Protein AF-A0A443RDM8-F1 (afdb_monomer)

Nearest PDB structures (foldseek):
  2rpr-assembly1_A  TM=9.048E-01  e=5.942E-06  Homo sapiens
  9axt-assembly1_Bt  TM=3.191E-01  e=7.825E+00  Schizosaccharomyces pombe

Structure (mmCIF, N/CA/C/O backbone):
data_AF-A0A443RDM8-F1
#
_entry.id   AF-A0A443RDM8-F1
#
loop_
_atom_site.group_PDB
_atom_site.id
_atom_site.type_symbol
_atom_site.label_atom_id
_atom_site.label_alt_id
_atom_site.label_comp_id
_atom_site.label_asym_id
_atom_site.label_entity_id
_atom_site.label_seq_id
_atom_site.pdbx_PDB_ins_code
_atom_site.Cartn_x
_atom_site.Cartn_y
_atom_site.Cartn_z
_atom_site.occupancy
_atom_site.B_iso_or_equiv
_atom_site.auth_seq_id
_atom_site.auth_comp_id
_atom_site.auth_asym_id
_atom_site.auth_atom_id
_atom_site.pdbx_PDB_model_num
ATOM 1 N N . MET A 1 1 ? 0.626 -11.344 -16.394 1.00 63.03 1 MET A N 1
ATOM 2 C CA . MET A 1 1 ? 0.324 -11.436 -14.942 1.00 63.03 1 MET A CA 1
ATOM 3 C C . MET A 1 1 ? -0.351 -10.144 -14.512 1.00 63.03 1 MET A C 1
ATOM 5 O O . MET A 1 1 ? 0.073 -9.105 -15.005 1.00 63.03 1 MET A O 1
ATOM 9 N N . PRO A 1 2 ? -1.360 -10.185 -13.625 1.00 86.62 2 PRO A N 1
ATOM 10 C CA . PRO A 1 2 ? -2.025 -8.975 -13.148 1.00 86.62 2 PRO A CA 1
ATOM 11 C C . PRO A 1 2 ? -1.066 -8.096 -12.333 1.00 86.62 2 PRO A C 1
ATOM 13 O O . PRO A 1 2 ? -0.207 -8.608 -11.608 1.00 86.62 2 PRO A O 1
ATOM 16 N N . LEU A 1 3 ? -1.221 -6.774 -12.432 1.00 92.88 3 LEU A N 1
ATOM 17 C CA . LEU A 1 3 ? -0.458 -5.827 -11.617 1.00 92.88 3 LEU A CA 1
ATOM 18 C C . LEU A 1 3 ? -0.814 -5.979 -10.138 1.00 92.88 3 LEU A C 1
ATOM 20 O O . LEU A 1 3 ? -1.985 -6.054 -9.765 1.00 92.88 3 LEU A O 1
ATOM 24 N N . GLN A 1 4 ? 0.206 -5.968 -9.283 1.00 94.81 4 GLN A N 1
ATOM 25 C CA . GLN A 1 4 ? 0.025 -5.969 -7.837 1.00 94.81 4 GLN A CA 1
ATOM 26 C C . GLN A 1 4 ? 0.133 -4.551 -7.289 1.00 94.81 4 GLN A C 1
ATOM 28 O O . GLN A 1 4 ? 1.056 -3.809 -7.624 1.00 94.81 4 GLN A O 1
ATOM 33 N N . PHE A 1 5 ? -0.781 -4.187 -6.392 1.00 95.50 5 PHE A N 1
ATOM 34 C CA . PHE A 1 5 ? -0.788 -2.872 -5.764 1.00 95.50 5 PHE A CA 1
ATOM 35 C C . PHE A 1 5 ? -0.844 -2.968 -4.246 1.00 95.50 5 PHE A C 1
ATOM 37 O O . PHE A 1 5 ? -1.538 -3.806 -3.674 1.00 95.50 5 PHE A O 1
ATOM 44 N N . VAL A 1 6 ? -0.165 -2.031 -3.594 1.00 95.88 6 VAL A N 1
ATOM 45 C CA . VAL A 1 6 ? -0.344 -1.718 -2.175 1.00 95.88 6 VAL A CA 1
ATOM 46 C C . VAL A 1 6 ? -0.776 -0.264 -2.032 1.00 95.88 6 VAL A C 1
ATOM 48 O O . VAL A 1 6 ? -0.698 0.533 -2.968 1.00 95.88 6 VAL A O 1
ATOM 51 N N . LYS A 1 7 ? -1.271 0.103 -0.854 1.00 94.62 7 LYS A N 1
ATOM 52 C CA . LYS A 1 7 ? -1.690 1.473 -0.555 1.00 94.62 7 LYS A CA 1
ATOM 53 C C . LYS A 1 7 ? -0.611 2.104 0.302 1.00 94.62 7 LYS A C 1
ATOM 55 O O . LYS A 1 7 ? -0.122 1.494 1.249 1.00 94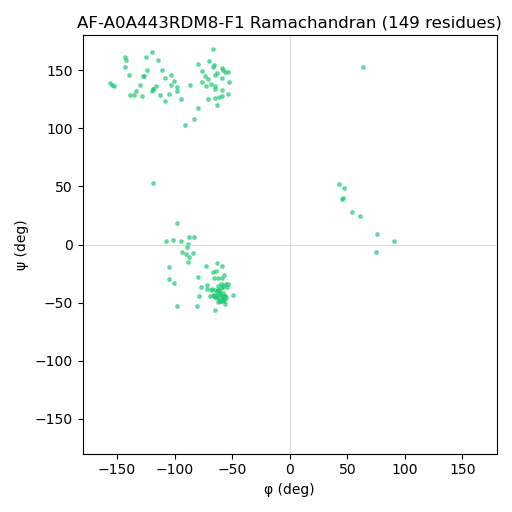.62 7 LYS A O 1
ATOM 60 N N . SER A 1 8 ? -0.277 3.351 0.005 1.00 92.12 8 SER A N 1
ATOM 61 C CA . SER A 1 8 ? 0.564 4.141 0.893 1.00 92.12 8 SER A CA 1
ATOM 62 C C . SER A 1 8 ? -0.161 4.429 2.212 1.00 92.12 8 SER A C 1
ATOM 64 O O . SER A 1 8 ? -1.386 4.306 2.325 1.00 92.12 8 SER A O 1
ATOM 66 N N . ASN A 1 9 ? 0.572 4.928 3.208 1.00 83.94 9 ASN A N 1
ATOM 67 C CA . ASN A 1 9 ? -0.026 5.407 4.460 1.00 83.94 9 ASN A CA 1
ATOM 68 C C . ASN A 1 9 ? -1.073 6.514 4.240 1.00 83.94 9 ASN A C 1
ATOM 70 O O . ASN A 1 9 ? -2.007 6.643 5.031 1.00 83.94 9 ASN A O 1
ATOM 74 N N . LYS A 1 10 ? -0.953 7.276 3.143 1.00 84.31 10 LYS A N 1
ATOM 75 C CA . LYS A 1 10 ? -1.903 8.324 2.739 1.00 84.31 10 LYS A CA 1
ATOM 76 C C . LYS A 1 10 ? -3.048 7.805 1.852 1.00 84.31 10 LYS A C 1
ATOM 78 O O . LYS A 1 10 ? -3.933 8.578 1.513 1.00 84.31 10 LYS A O 1
ATOM 83 N N . GLY A 1 11 ? -3.057 6.518 1.496 1.00 85.75 11 GLY A N 1
ATOM 84 C CA . GLY A 1 11 ? -4.130 5.878 0.723 1.00 85.75 11 GLY A CA 1
ATOM 85 C C . GLY A 1 11 ? -3.952 5.903 -0.799 1.00 85.75 11 GLY A C 1
ATOM 86 O O . GLY A 1 11 ? -4.821 5.411 -1.516 1.00 85.75 11 GLY A O 1
ATOM 87 N N . SER A 1 12 ? -2.838 6.429 -1.313 1.00 91.62 12 SER A N 1
ATOM 88 C CA . SER A 1 12 ? -2.531 6.371 -2.749 1.00 91.62 12 SER A CA 1
ATOM 89 C C . SER A 1 12 ? -2.101 4.966 -3.182 1.00 91.62 12 SER A C 1
ATOM 91 O O . SER A 1 12 ? -1.431 4.267 -2.422 1.00 91.62 12 SER A O 1
ATOM 93 N N . ASN A 1 13 ? -2.459 4.559 -4.404 1.00 94.50 13 ASN A N 1
ATOM 94 C CA . ASN A 1 13 ? -1.992 3.297 -4.989 1.00 94.50 13 ASN A CA 1
ATOM 95 C C . ASN A 1 13 ? -0.491 3.357 -5.276 1.00 94.50 13 ASN A C 1
ATOM 97 O O . ASN A 1 13 ? 0.017 4.354 -5.798 1.00 94.50 13 ASN A O 1
ATOM 101 N N . GLN A 1 14 ? 0.193 2.265 -4.963 1.00 96.62 14 GLN A N 1
ATOM 102 C CA . GLN A 1 14 ? 1.596 2.041 -5.259 1.00 96.62 14 GLN A CA 1
ATOM 103 C C . GLN A 1 14 ? 1.738 0.695 -5.955 1.00 96.62 14 GLN A C 1
ATOM 105 O O . GLN A 1 14 ? 1.227 -0.308 -5.459 1.00 96.62 14 GLN A O 1
ATOM 110 N N . LEU A 1 15 ? 2.405 0.691 -7.104 1.00 96.94 15 LEU A N 1
ATOM 111 C CA . LEU A 1 15 ? 2.686 -0.520 -7.864 1.00 96.94 15 LEU A CA 1
ATOM 112 C C . LEU A 1 15 ? 3.771 -1.323 -7.144 1.00 96.94 15 LEU A C 1
ATOM 114 O O . LEU A 1 15 ? 4.767 -0.752 -6.696 1.00 96.94 15 LEU A O 1
ATOM 118 N N . VAL A 1 16 ? 3.580 -2.633 -7.052 1.00 96.88 16 VAL A N 1
ATOM 119 C CA . VAL A 1 16 ? 4.582 -3.583 -6.573 1.00 96.88 16 VAL A CA 1
ATOM 120 C C . VAL A 1 16 ? 5.078 -4.389 -7.759 1.00 96.88 16 VAL A C 1
ATOM 122 O O . VAL A 1 16 ? 4.285 -5.021 -8.457 1.00 96.88 16 VAL A O 1
ATOM 125 N N . TYR A 1 17 ? 6.388 -4.370 -7.981 1.00 96.06 17 TYR A N 1
ATOM 126 C CA . TYR A 1 17 ? 7.008 -5.160 -9.036 1.00 96.06 17 TYR A CA 1
ATOM 127 C C . TYR A 1 17 ? 8.456 -5.503 -8.688 1.00 96.06 17 TYR A C 1
ATOM 129 O O . TYR A 1 17 ? 9.180 -4.656 -8.175 1.00 96.06 17 TYR A O 1
ATOM 137 N N . ASP A 1 18 ? 8.848 -6.754 -8.934 1.00 93.88 18 ASP A N 1
ATOM 138 C CA . ASP A 1 18 ? 10.193 -7.299 -8.687 1.00 93.88 18 ASP A CA 1
ATOM 139 C C . ASP A 1 18 ? 10.799 -6.961 -7.301 1.00 93.88 18 ASP A C 1
ATOM 141 O O . ASP A 1 18 ? 11.976 -6.641 -7.158 1.00 93.88 18 ASP A O 1
ATOM 145 N N . GLY A 1 19 ? 9.979 -6.997 -6.245 1.00 94.69 19 GLY A N 1
ATOM 146 C CA . GLY A 1 19 ? 10.430 -6.694 -4.878 1.00 94.69 19 GLY A CA 1
ATOM 147 C C . GLY A 1 19 ? 10.642 -5.204 -4.585 1.00 94.69 19 GLY A C 1
ATOM 148 O O . GLY A 1 19 ? 11.138 -4.851 -3.512 1.00 94.69 19 GLY A O 1
ATOM 149 N N . TYR A 1 20 ? 10.229 -4.324 -5.497 1.00 96.44 20 TYR A N 1
ATOM 150 C CA . TYR A 1 20 ? 10.256 -2.874 -5.341 1.00 96.44 20 TYR A CA 1
ATOM 151 C C . TYR A 1 20 ? 8.846 -2.280 -5.302 1.00 96.44 20 TYR A C 1
ATOM 153 O O . TYR A 1 20 ? 7.869 -2.871 -5.766 1.00 96.44 20 TYR A O 1
ATOM 161 N N . ILE A 1 21 ? 8.750 -1.073 -4.740 1.00 96.81 21 ILE A N 1
ATOM 162 C CA . ILE A 1 21 ? 7.507 -0.309 -4.645 1.00 96.81 21 ILE A CA 1
ATOM 163 C C . ILE A 1 21 ? 7.656 0.970 -5.465 1.00 96.81 21 ILE A C 1
ATOM 165 O O . ILE A 1 21 ? 8.665 1.677 -5.372 1.00 96.81 21 ILE A O 1
ATOM 169 N N . TYR A 1 22 ? 6.624 1.304 -6.229 1.00 97.00 22 TYR A N 1
ATOM 170 C CA . TYR A 1 22 ? 6.606 2.483 -7.078 1.00 97.00 22 TYR A CA 1
ATOM 171 C C . TYR A 1 22 ? 5.377 3.350 -6.807 1.00 97.00 22 TYR A C 1
ATOM 173 O O . TYR A 1 22 ? 4.284 2.868 -6.522 1.00 97.00 22 TYR A O 1
ATOM 181 N N . THR A 1 23 ? 5.546 4.661 -6.916 1.00 96.62 23 THR A N 1
ATOM 182 C CA . THR A 1 23 ? 4.462 5.650 -6.904 1.00 96.62 23 THR A CA 1
ATOM 183 C C . THR A 1 23 ? 4.197 6.136 -8.312 1.00 96.62 23 THR A C 1
ATOM 185 O O . THR A 1 23 ? 5.117 6.241 -9.122 1.00 96.62 23 THR A O 1
ATOM 188 N N . ARG A 1 24 ? 2.935 6.439 -8.612 1.00 96.00 24 ARG A N 1
ATOM 189 C CA . ARG A 1 24 ? 2.565 6.977 -9.918 1.00 96.00 24 ARG A CA 1
ATOM 190 C C . ARG A 1 24 ? 3.206 8.349 -10.111 1.00 96.00 24 ARG A C 1
ATOM 192 O O . ARG A 1 24 ? 3.032 9.236 -9.277 1.00 96.00 24 ARG A O 1
ATOM 199 N N . ASP A 1 25 ? 3.935 8.500 -11.206 1.00 95.62 25 ASP A N 1
ATOM 200 C CA . ASP A 1 25 ? 4.586 9.744 -11.606 1.00 95.62 25 ASP A CA 1
ATOM 201 C C . ASP A 1 25 ? 3.732 10.492 -12.632 1.00 95.62 25 ASP A C 1
ATOM 203 O O . ASP A 1 25 ? 3.385 11.652 -12.426 1.00 95.62 25 ASP A O 1
ATOM 207 N N . ARG A 1 26 ? 3.331 9.813 -13.716 1.00 94.50 26 ARG A N 1
ATOM 208 C CA . ARG A 1 26 ? 2.491 10.383 -14.784 1.00 94.50 26 ARG A CA 1
ATOM 209 C C . ARG A 1 26 ? 1.512 9.342 -15.319 1.00 94.50 26 ARG A C 1
ATOM 211 O O . ARG A 1 26 ? 1.809 8.153 -15.297 1.00 94.50 26 ARG A O 1
ATOM 218 N N . LYS A 1 27 ? 0.369 9.794 -15.832 1.00 95.06 27 LYS A N 1
ATOM 219 C CA . LYS A 1 27 ? -0.618 8.968 -16.539 1.00 95.06 27 LYS A CA 1
ATOM 220 C C . LYS A 1 27 ? -1.074 9.703 -17.794 1.00 95.06 27 LYS A C 1
ATOM 222 O O . LYS A 1 27 ? -1.457 10.864 -17.691 1.00 95.06 27 LYS A O 1
ATOM 227 N N . TYR A 1 28 ? -1.023 9.045 -18.946 1.00 94.00 28 TYR A N 1
ATOM 228 C CA . TYR A 1 28 ? -1.504 9.584 -20.220 1.00 94.00 28 TYR A CA 1
ATOM 229 C C . TYR A 1 28 ? -1.846 8.445 -21.187 1.00 94.00 28 TYR A C 1
ATOM 231 O O . TYR A 1 28 ? -1.107 7.471 -21.260 1.00 94.00 28 TYR A O 1
ATOM 239 N N . ASN A 1 29 ? -2.951 8.564 -21.930 1.00 91.38 29 ASN A N 1
ATOM 240 C CA . ASN A 1 29 ? -3.360 7.652 -23.014 1.00 91.38 29 ASN A CA 1
ATOM 241 C C . ASN A 1 29 ? -3.174 6.149 -22.703 1.00 91.38 29 ASN A C 1
ATOM 243 O O . ASN A 1 29 ? -2.504 5.439 -23.445 1.00 91.38 29 ASN A O 1
ATOM 247 N N . GLY A 1 30 ? -3.697 5.673 -21.565 1.00 88.62 30 GLY A N 1
ATOM 248 C CA . GLY A 1 30 ? -3.587 4.261 -21.150 1.00 88.62 30 GLY A CA 1
ATOM 249 C C . GLY A 1 30 ? -2.209 3.836 -20.622 1.00 88.62 30 GLY A C 1
ATOM 250 O O . GLY A 1 30 ? -2.069 2.735 -20.097 1.00 88.62 30 GLY A O 1
ATOM 251 N N . LYS A 1 31 ? -1.203 4.715 -20.698 1.00 94.38 31 LYS A N 1
ATOM 252 C CA . LYS A 1 31 ? 0.146 4.511 -20.173 1.00 94.38 31 LYS A CA 1
ATOM 253 C C . LYS A 1 31 ? 0.308 5.166 -18.804 1.00 94.38 31 LYS A C 1
ATOM 255 O O . LYS A 1 31 ? -0.006 6.346 -18.623 1.00 94.38 31 LYS A O 1
ATOM 260 N N . GLU A 1 32 ? 0.855 4.433 -17.843 1.00 96.44 32 GLU A N 1
ATOM 261 C CA . GLU A 1 32 ? 1.237 4.968 -16.536 1.00 96.44 32 GLU A CA 1
ATOM 262 C C . GLU A 1 32 ? 2.741 4.811 -16.317 1.00 96.44 32 GLU A C 1
ATOM 264 O O . GLU A 1 32 ? 3.339 3.773 -16.595 1.00 96.44 32 GLU A O 1
ATOM 269 N N . LEU A 1 33 ? 3.371 5.883 -15.848 1.00 96.69 33 LEU A N 1
ATOM 270 C CA . LEU A 1 33 ? 4.780 5.919 -15.493 1.00 96.69 33 LEU A CA 1
ATOM 271 C C . LEU A 1 33 ? 4.866 5.901 -13.978 1.00 96.69 33 LEU A C 1
ATOM 273 O O . LEU A 1 33 ? 4.234 6.711 -13.296 1.00 96.69 33 LEU A O 1
ATOM 277 N N . TRP A 1 34 ? 5.686 5.001 -13.466 1.00 97.50 34 TRP A N 1
ATOM 278 C CA . TRP A 1 34 ? 5.857 4.738 -12.054 1.00 97.50 34 TRP A CA 1
ATOM 279 C C . TRP A 1 34 ? 7.305 4.994 -11.664 1.00 97.50 34 TRP A C 1
ATOM 281 O O . TRP A 1 34 ? 8.230 4.534 -12.333 1.00 97.50 34 TRP A O 1
ATOM 291 N N . LYS A 1 35 ? 7.508 5.729 -10.573 1.00 97.25 35 LYS A N 1
ATOM 292 C CA . LYS A 1 35 ? 8.822 6.008 -9.989 1.00 97.25 35 LYS A CA 1
ATOM 293 C C . LYS A 1 35 ? 9.016 5.258 -8.695 1.00 97.25 35 LYS A C 1
ATOM 295 O O . LYS A 1 35 ? 8.071 5.150 -7.916 1.00 97.25 35 LYS A O 1
ATOM 300 N N . CYS A 1 36 ? 10.231 4.786 -8.444 1.00 97.44 36 CYS A N 1
ATOM 301 C CA . CYS A 1 36 ? 10.555 4.165 -7.171 1.00 97.44 36 CYS A CA 1
ATOM 302 C C . CYS A 1 36 ? 10.181 5.092 -6.000 1.00 97.44 36 CYS A C 1
ATOM 304 O O . CYS A 1 36 ? 10.379 6.309 -6.070 1.00 97.44 36 CYS A O 1
ATOM 306 N N . VAL A 1 37 ? 9.628 4.520 -4.926 1.00 95.81 37 VAL A N 1
ATOM 307 C CA . VAL A 1 37 ? 9.318 5.265 -3.692 1.00 95.81 37 VAL A CA 1
ATOM 308 C C . VAL A 1 37 ? 10.556 5.916 -3.071 1.00 95.81 37 VAL A C 1
ATOM 310 O O . VAL A 1 37 ? 10.446 6.999 -2.504 1.00 95.81 37 VAL A O 1
ATOM 313 N N . GLU A 1 38 ? 11.727 5.314 -3.281 1.00 95.50 38 GLU A N 1
ATOM 314 C CA . GLU A 1 38 ? 13.027 5.771 -2.781 1.00 95.50 38 GLU A CA 1
ATOM 315 C C . GLU A 1 38 ? 13.684 6.846 -3.657 1.00 95.50 38 GLU A C 1
ATOM 317 O O . GLU A 1 38 ? 14.823 7.245 -3.417 1.00 95.50 38 GLU A O 1
ATOM 322 N N . PHE A 1 39 ? 12.988 7.352 -4.682 1.00 95.31 39 PHE A N 1
ATOM 323 C CA . PHE A 1 39 ? 13.520 8.405 -5.552 1.00 95.31 39 PHE A CA 1
ATOM 324 C C . PHE A 1 39 ? 13.902 9.673 -4.771 1.00 95.31 39 PHE A C 1
ATOM 326 O O . PHE A 1 39 ? 14.891 10.325 -5.091 1.00 95.31 39 PHE A O 1
ATOM 333 N N . ASN A 1 40 ? 13.138 10.043 -3.741 1.00 91.75 40 ASN A N 1
ATOM 334 C CA . ASN A 1 40 ? 13.419 11.264 -2.984 1.00 91.75 40 ASN A CA 1
ATOM 335 C C . ASN A 1 40 ? 14.567 11.079 -1.984 1.00 91.75 40 ASN A C 1
ATOM 337 O O . ASN A 1 40 ? 15.435 11.954 -1.914 1.00 91.75 40 ASN A O 1
ATOM 341 N N . GLU A 1 41 ? 14.556 9.959 -1.255 1.00 91.69 41 GLU A N 1
ATOM 342 C CA . GLU A 1 41 ? 15.477 9.651 -0.154 1.00 91.69 41 GLU A CA 1
ATOM 343 C C . GLU A 1 41 ? 16.830 9.140 -0.671 1.00 91.69 41 GLU A C 1
ATOM 345 O O . GLU A 1 41 ? 17.855 9.749 -0.390 1.00 91.69 41 GLU A O 1
ATOM 350 N N . TYR A 1 42 ? 16.832 8.113 -1.527 1.00 92.56 42 TYR A N 1
ATOM 351 C CA . TYR A 1 42 ? 18.053 7.467 -2.038 1.00 92.56 42 TYR A CA 1
ATOM 352 C C . TYR A 1 42 ? 18.439 7.908 -3.453 1.00 92.56 42 TYR A C 1
ATOM 354 O O . TYR A 1 42 ? 19.354 7.343 -4.048 1.00 92.56 42 TYR A O 1
ATOM 362 N N . LYS A 1 43 ? 17.719 8.870 -4.049 1.00 95.31 43 LYS A N 1
ATOM 363 C CA . LYS A 1 43 ? 17.885 9.252 -5.469 1.00 95.31 43 LYS A CA 1
ATOM 364 C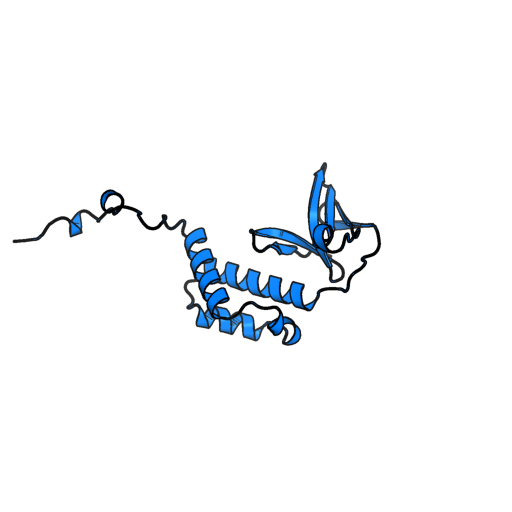 C . LYS A 1 43 ? 17.762 8.064 -6.427 1.00 95.31 43 LYS A C 1
ATOM 366 O O . LYS A 1 43 ? 18.316 8.082 -7.521 1.00 95.31 43 LYS A O 1
ATOM 371 N N . CYS A 1 44 ? 16.995 7.046 -6.033 1.00 96.62 44 CYS A N 1
ATOM 372 C CA . CYS A 1 44 ? 16.794 5.849 -6.835 1.00 96.62 44 CYS A CA 1
ATOM 373 C C . CYS A 1 44 ? 16.092 6.181 -8.153 1.00 96.62 44 CYS A C 1
ATOM 375 O O . CYS A 1 44 ? 14.956 6.663 -8.162 1.00 96.62 44 CYS A O 1
ATOM 377 N N . LEU A 1 45 ? 16.746 5.880 -9.274 1.00 96.62 45 LEU A N 1
ATOM 378 C CA . LEU A 1 45 ? 16.246 6.189 -10.613 1.00 96.62 45 LEU A CA 1
ATOM 379 C C . LEU A 1 45 ? 15.360 5.091 -11.209 1.00 96.62 45 LEU A C 1
ATOM 381 O O . LEU A 1 45 ? 14.862 5.275 -12.322 1.00 96.62 45 LEU A O 1
ATOM 385 N N . GLY A 1 46 ? 15.121 4.002 -10.471 1.00 96.94 46 GLY A N 1
ATOM 386 C CA . GLY A 1 46 ? 14.253 2.905 -10.885 1.00 96.94 46 GLY A CA 1
ATOM 387 C C . GLY A 1 46 ? 12.854 3.388 -11.281 1.00 96.94 46 GLY A C 1
ATOM 388 O O . GLY A 1 46 ? 12.190 4.160 -10.566 1.00 96.94 46 GLY A O 1
ATOM 389 N N . ARG A 1 47 ? 12.408 2.957 -12.460 1.00 97.19 47 ARG A N 1
ATOM 390 C CA . ARG A 1 47 ? 11.156 3.369 -13.103 1.00 97.19 47 ARG A CA 1
ATOM 391 C C . ARG A 1 47 ? 10.486 2.162 -13.761 1.00 97.19 47 ARG A C 1
ATOM 393 O O . ARG A 1 47 ? 11.153 1.289 -14.308 1.00 97.19 47 ARG A O 1
ATOM 400 N N . VAL A 1 48 ? 9.157 2.142 -13.752 1.00 97.31 48 VAL A N 1
ATOM 401 C CA . VAL A 1 48 ? 8.339 1.124 -14.432 1.00 97.31 48 VAL A CA 1
ATOM 402 C C . VAL A 1 48 ? 7.274 1.821 -15.261 1.00 97.31 48 VAL A C 1
ATOM 404 O O . VAL A 1 48 ? 6.672 2.793 -14.812 1.00 97.31 48 VAL A O 1
ATOM 407 N N . HIS A 1 49 ? 7.042 1.355 -16.481 1.00 96.50 49 HIS A N 1
ATOM 408 C CA . HIS A 1 49 ? 5.973 1.828 -17.348 1.00 96.50 49 HIS A CA 1
ATOM 409 C C . HIS A 1 49 ? 4.951 0.715 -17.527 1.00 96.50 49 HIS A C 1
ATOM 411 O O . HIS A 1 49 ? 5.310 -0.396 -17.926 1.00 96.50 49 HIS A O 1
ATOM 417 N N . THR A 1 50 ? 3.689 1.042 -17.288 1.00 96.50 50 THR A N 1
ATOM 418 C CA . THR A 1 50 ? 2.564 0.163 -17.586 1.00 96.50 50 THR A CA 1
ATOM 419 C C . THR A 1 50 ? 1.733 0.725 -18.733 1.00 96.50 50 THR A C 1
ATOM 421 O O . THR A 1 50 ? 1.686 1.942 -18.919 1.00 96.50 50 THR A O 1
ATOM 424 N N . PHE A 1 51 ? 1.097 -0.141 -19.514 1.00 95.56 51 PHE A N 1
ATOM 425 C CA . PHE A 1 51 ? 0.133 0.210 -20.557 1.00 95.56 51 PHE A CA 1
ATOM 426 C C . PHE A 1 51 ? -1.022 -0.779 -20.489 1.00 95.56 51 PHE A C 1
ATOM 428 O O . PHE A 1 51 ? -0.764 -1.977 -20.459 1.00 95.56 51 PHE A O 1
ATOM 435 N N . ASN A 1 52 ? -2.262 -0.288 -20.433 1.00 90.81 52 ASN A N 1
ATOM 436 C CA . ASN A 1 52 ? -3.464 -1.127 -20.321 1.00 90.81 52 ASN A CA 1
ATOM 437 C C . ASN A 1 52 ? -3.335 -2.222 -19.243 1.00 90.81 52 ASN A C 1
ATOM 439 O O . ASN A 1 52 ? -3.588 -3.391 -19.497 1.00 90.81 52 ASN A O 1
ATOM 443 N N . ASP A 1 53 ? -2.893 -1.822 -18.048 1.00 88.94 53 ASP A N 1
ATOM 444 C CA . ASP A 1 53 ? -2.698 -2.707 -16.892 1.00 88.94 53 ASP A CA 1
ATOM 445 C C . ASP A 1 53 ? -1.672 -3.840 -17.085 1.00 88.94 53 ASP A C 1
ATOM 447 O O . ASP A 1 53 ? -1.670 -4.823 -16.349 1.00 88.94 53 ASP A O 1
ATOM 451 N N . GLU A 1 54 ? -0.721 -3.666 -18.004 1.00 94.12 54 GLU A N 1
ATOM 452 C CA . GLU A 1 54 ? 0.415 -4.570 -18.181 1.00 94.12 54 GLU A CA 1
ATOM 453 C C . GLU A 1 54 ? 1.745 -3.830 -18.075 1.00 94.12 54 GLU A C 1
ATOM 455 O O . GLU A 1 54 ? 1.851 -2.649 -18.403 1.00 94.12 54 GLU A O 1
ATOM 460 N N . ILE A 1 55 ? 2.788 -4.517 -17.608 1.00 95.12 55 ILE A N 1
ATOM 461 C CA . ILE A 1 55 ? 4.138 -3.953 -17.525 1.00 95.12 55 ILE A CA 1
ATOM 462 C C . ILE A 1 55 ? 4.776 -4.021 -18.903 1.00 95.12 55 ILE A C 1
ATOM 464 O O . ILE A 1 55 ? 5.022 -5.102 -19.424 1.00 95.12 55 ILE A O 1
A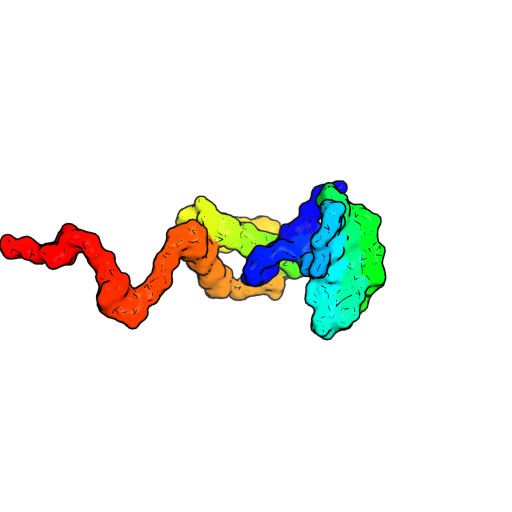TOM 468 N N . VAL A 1 56 ? 5.092 -2.857 -19.465 1.00 95.38 56 VAL A N 1
ATOM 469 C CA . VAL A 1 56 ? 5.705 -2.754 -20.796 1.00 95.38 56 VAL A CA 1
ATOM 470 C C . VAL A 1 56 ? 7.205 -2.522 -20.707 1.00 95.38 56 VAL A C 1
ATOM 472 O O . VAL A 1 56 ? 7.953 -2.941 -21.587 1.00 95.38 56 VAL A O 1
ATOM 475 N N . LYS A 1 57 ? 7.672 -1.808 -19.675 1.00 94.06 57 LYS A N 1
ATOM 476 C CA . LYS A 1 57 ? 9.091 -1.449 -19.571 1.00 94.06 57 LYS A CA 1
ATOM 477 C C . LYS A 1 57 ? 9.533 -1.226 -18.131 1.00 94.06 57 LYS A C 1
ATOM 479 O O . LYS A 1 57 ? 8.865 -0.515 -17.386 1.00 94.06 57 LYS A O 1
ATOM 484 N N . THR A 1 58 ? 10.709 -1.733 -17.786 1.00 95.75 58 THR A N 1
ATOM 485 C CA . THR A 1 58 ? 11.514 -1.297 -16.638 1.00 95.75 58 THR A CA 1
ATOM 486 C C . THR A 1 58 ? 12.631 -0.379 -17.135 1.00 95.75 58 THR A C 1
ATOM 488 O O . THR A 1 58 ? 13.183 -0.578 -18.218 1.00 95.75 58 THR A O 1
ATOM 491 N N . VAL A 1 59 ? 12.930 0.685 -16.396 1.00 95.06 59 VAL A N 1
ATOM 492 C CA . VAL A 1 59 ? 13.948 1.675 -16.769 1.00 95.06 59 VAL A CA 1
ATOM 493 C C . VAL A 1 59 ? 14.827 1.966 -15.561 1.00 95.06 59 VAL A C 1
ATOM 495 O O . VAL A 1 59 ? 14.307 2.277 -14.489 1.00 95.06 59 VAL A O 1
ATOM 498 N N . ASN A 1 60 ? 16.142 1.940 -15.792 1.00 95.19 60 ASN A N 1
ATOM 499 C CA . ASN A 1 60 ? 17.212 2.099 -14.807 1.00 95.19 60 ASN A CA 1
ATOM 500 C C . ASN A 1 60 ? 17.262 0.993 -13.748 1.00 95.19 60 ASN A C 1
ATOM 502 O O . ASN A 1 60 ? 16.255 0.388 -13.382 1.00 95.19 60 ASN A O 1
ATOM 506 N N . GLU A 1 61 ? 18.460 0.777 -13.223 1.00 93.81 61 GLU A N 1
ATOM 507 C CA . GLU A 1 61 ? 18.676 -0.103 -12.084 1.00 93.81 61 GLU A CA 1
ATOM 508 C C . GLU A 1 61 ? 18.316 0.593 -10.768 1.00 93.81 61 GLU A C 1
ATOM 510 O O . GLU A 1 61 ? 18.312 1.825 -10.647 1.00 93.81 61 GLU A O 1
ATOM 515 N N . HIS A 1 62 ? 17.992 -0.222 -9.769 1.00 96.19 62 HIS A N 1
ATOM 516 C CA . HIS A 1 62 ? 17.774 0.240 -8.408 1.00 96.19 62 HIS A CA 1
ATOM 517 C C . HIS A 1 62 ? 19.104 0.286 -7.658 1.00 96.19 62 HIS A C 1
ATOM 519 O O . HIS A 1 62 ? 19.892 -0.650 -7.718 1.00 96.19 62 HIS A O 1
ATOM 525 N N . ASN A 1 63 ? 19.324 1.352 -6.891 1.00 95.62 63 ASN A N 1
ATOM 526 C CA . ASN A 1 63 ? 20.518 1.535 -6.060 1.00 95.62 63 ASN A CA 1
ATOM 527 C C . ASN A 1 63 ? 20.294 1.140 -4.589 1.00 95.62 63 ASN A C 1
ATOM 529 O O . ASN A 1 63 ? 21.029 1.568 -3.703 1.00 95.62 63 ASN A O 1
ATOM 533 N N . HIS A 1 64 ? 19.248 0.364 -4.320 1.00 93.94 64 HIS A N 1
ATOM 534 C CA . HIS A 1 64 ? 18.890 -0.099 -2.988 1.00 93.94 64 HIS A CA 1
ATOM 535 C C . HIS A 1 64 ? 18.343 -1.523 -3.057 1.00 93.94 64 HIS A C 1
ATOM 537 O O . HIS A 1 64 ? 17.902 -2.005 -4.106 1.00 93.94 64 HIS A O 1
ATOM 543 N N . VAL A 1 65 ? 18.341 -2.188 -1.906 1.00 94.31 65 VAL A N 1
ATOM 544 C CA . VAL A 1 65 ? 17.847 -3.558 -1.779 1.00 94.31 65 VAL A CA 1
ATOM 545 C C . VAL A 1 65 ? 16.339 -3.648 -2.032 1.00 94.31 65 VAL A C 1
ATOM 547 O O . VAL A 1 65 ? 15.587 -2.679 -1.852 1.00 94.31 65 VAL A O 1
ATOM 550 N N . LYS A 1 66 ? 15.901 -4.837 -2.453 1.00 95.31 66 LYS A N 1
ATOM 551 C CA . LYS A 1 66 ? 14.483 -5.204 -2.540 1.00 95.31 66 LYS A CA 1
ATOM 552 C C . LYS A 1 66 ? 13.866 -5.187 -1.136 1.00 95.31 66 LYS A C 1
ATOM 554 O O . LYS A 1 66 ? 14.548 -5.466 -0.155 1.00 95.31 66 LYS A O 1
ATOM 559 N N . ARG A 1 67 ? 12.583 -4.831 -1.035 1.00 91.88 67 ARG A N 1
ATOM 560 C CA . ARG A 1 67 ? 11.870 -4.615 0.242 1.00 91.88 67 ARG A CA 1
ATOM 561 C C . ARG A 1 67 ? 10.691 -5.581 0.383 1.00 91.88 67 ARG A C 1
ATOM 563 O O . ARG A 1 67 ? 9.556 -5.148 0.591 1.00 91.88 67 ARG A O 1
ATOM 570 N N . PHE A 1 68 ? 10.937 -6.881 0.221 1.00 94.25 68 PHE A N 1
ATOM 571 C CA . PHE A 1 68 ? 9.884 -7.904 0.247 1.00 94.25 68 PHE A CA 1
ATOM 572 C C . PHE A 1 68 ? 9.096 -7.888 1.560 1.00 94.25 68 PHE A C 1
ATOM 574 O O . PHE A 1 68 ? 7.868 -7.873 1.547 1.00 94.25 68 PHE A O 1
ATOM 581 N N . GLU A 1 69 ? 9.791 -7.781 2.689 1.00 94.56 69 GLU A N 1
ATOM 582 C CA . GLU A 1 69 ? 9.202 -7.768 4.030 1.00 94.56 69 GLU A CA 1
ATOM 583 C C . GLU A 1 69 ? 8.269 -6.568 4.214 1.00 94.56 69 GLU A C 1
ATOM 585 O O . GLU A 1 69 ? 7.222 -6.657 4.850 1.00 94.56 69 GLU A O 1
ATOM 590 N N . GLU A 1 70 ? 8.621 -5.429 3.622 1.00 94.06 70 GLU A N 1
ATOM 591 C CA . GLU A 1 70 ? 7.793 -4.234 3.690 1.00 94.06 70 GLU A CA 1
ATOM 592 C C . GLU A 1 70 ? 6.589 -4.288 2.762 1.00 94.06 70 GLU A C 1
ATOM 594 O O . GLU A 1 70 ? 5.519 -3.790 3.115 1.00 94.06 70 GLU A O 1
ATOM 599 N N . ILE A 1 71 ? 6.747 -4.882 1.580 1.00 95.19 71 ILE A N 1
ATOM 600 C CA . ILE A 1 71 ? 5.625 -5.148 0.682 1.00 95.19 71 ILE A CA 1
ATOM 601 C C . ILE A 1 71 ? 4.590 -6.001 1.419 1.00 95.19 71 ILE A C 1
ATOM 603 O O . ILE A 1 71 ? 3.414 -5.632 1.450 1.00 95.19 71 ILE A O 1
ATOM 607 N N . GLU A 1 72 ? 5.027 -7.078 2.069 1.00 94.81 72 GLU A N 1
ATOM 608 C CA . GLU A 1 72 ? 4.154 -7.965 2.839 1.00 94.81 72 GLU A CA 1
ATOM 609 C C . GLU A 1 72 ? 3.529 -7.256 4.050 1.00 94.81 72 GLU A C 1
ATOM 611 O O . GLU A 1 72 ? 2.314 -7.321 4.243 1.00 94.81 72 GLU A O 1
ATOM 616 N N . ALA A 1 73 ? 4.299 -6.465 4.803 1.00 94.44 73 ALA A N 1
ATOM 617 C CA . ALA A 1 73 ? 3.757 -5.666 5.903 1.00 94.44 73 ALA A CA 1
ATOM 618 C C . ALA A 1 73 ? 2.706 -4.641 5.430 1.00 94.44 73 ALA A C 1
ATOM 620 O O . ALA A 1 73 ? 1.675 -4.445 6.082 1.00 94.44 73 ALA A O 1
ATOM 621 N N . ARG A 1 74 ? 2.915 -3.999 4.271 1.00 94.62 74 ARG A N 1
ATOM 622 C CA . ARG A 1 74 ? 1.934 -3.071 3.680 1.00 94.62 74 ARG A CA 1
ATOM 623 C C . ARG A 1 74 ? 0.682 -3.799 3.195 1.00 94.62 74 ARG A C 1
ATOM 625 O O . ARG A 1 74 ? -0.413 -3.268 3.388 1.00 94.62 74 ARG A O 1
ATOM 632 N N . LYS A 1 75 ? 0.812 -4.994 2.609 1.00 94.69 75 LYS A N 1
ATOM 633 C CA . LYS A 1 75 ? -0.335 -5.845 2.243 1.00 94.69 75 LYS A CA 1
ATOM 634 C C . LYS A 1 75 ? -1.153 -6.219 3.479 1.00 94.69 75 LYS A C 1
ATOM 636 O O . LYS A 1 75 ? -2.357 -5.974 3.497 1.00 94.69 75 LYS A O 1
ATOM 641 N N . ALA A 1 76 ? -0.496 -6.681 4.540 1.00 95.06 76 ALA A N 1
ATOM 642 C CA . ALA A 1 76 ? -1.144 -7.001 5.809 1.00 95.06 76 ALA A CA 1
ATOM 643 C C . ALA A 1 76 ? -1.884 -5.784 6.394 1.00 95.06 76 ALA A C 1
ATOM 645 O O . ALA A 1 76 ? -3.067 -5.860 6.722 1.00 95.06 76 ALA A O 1
ATOM 646 N N . MET A 1 77 ? -1.239 -4.613 6.444 1.00 95.12 77 MET A N 1
ATOM 647 C CA . MET A 1 77 ? -1.885 -3.388 6.933 1.00 95.12 77 MET A CA 1
ATOM 648 C C . MET A 1 77 ? -3.038 -2.904 6.048 1.00 95.12 77 MET A C 1
ATOM 650 O O . MET A 1 77 ? -3.961 -2.253 6.546 1.00 95.12 77 MET A O 1
ATOM 654 N N . ASN A 1 78 ? -3.000 -3.187 4.748 1.00 94.81 78 ASN A N 1
ATOM 655 C CA . ASN A 1 78 ? -4.115 -2.916 3.850 1.00 94.81 78 ASN A CA 1
ATOM 656 C C . ASN A 1 78 ? -5.307 -3.824 4.141 1.00 94.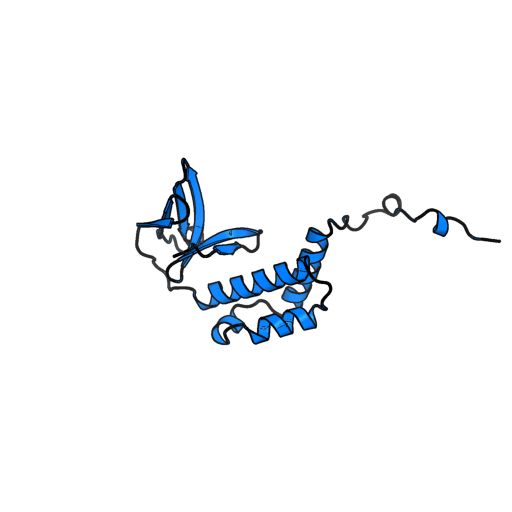81 78 ASN A C 1
ATOM 658 O O . ASN A 1 78 ? -6.417 -3.313 4.264 1.00 94.81 78 ASN A O 1
ATOM 662 N N . GLN A 1 79 ? -5.061 -5.118 4.343 1.00 94.69 79 GLN A N 1
ATOM 663 C CA . GLN A 1 79 ? -6.088 -6.081 4.731 1.00 94.69 79 GLN A CA 1
ATOM 664 C C . GLN A 1 79 ? -6.717 -5.712 6.082 1.00 94.69 79 GLN A C 1
ATOM 666 O O . GLN A 1 79 ? -7.938 -5.705 6.208 1.00 94.69 79 GLN A O 1
ATOM 671 N N . VAL A 1 80 ? -5.916 -5.283 7.069 1.00 95.50 80 VAL A N 1
ATOM 672 C CA . VAL A 1 80 ? -6.440 -4.754 8.345 1.00 95.50 80 VAL A CA 1
ATOM 673 C C . VAL A 1 80 ? -7.411 -3.590 8.108 1.00 95.50 80 VAL A C 1
ATOM 675 O O . VAL A 1 80 ? -8.467 -3.531 8.733 1.00 95.50 80 VAL A O 1
ATOM 678 N N . LYS A 1 81 ? -7.060 -2.636 7.233 1.00 94.62 81 LYS A N 1
ATOM 679 C CA . LYS A 1 81 ? -7.907 -1.463 6.941 1.00 94.62 81 LYS A CA 1
ATOM 680 C C . LYS A 1 81 ? -9.193 -1.844 6.221 1.00 94.62 81 LYS A C 1
ATOM 682 O O . LYS A 1 81 ? -10.214 -1.220 6.507 1.00 94.62 81 LYS A O 1
ATOM 687 N N . GLU A 1 82 ? -9.117 -2.810 5.311 1.00 94.00 82 GLU A N 1
ATOM 688 C CA . GLU A 1 82 ? -10.250 -3.353 4.569 1.00 94.00 82 GLU A CA 1
ATOM 689 C C . GLU A 1 82 ? -11.226 -4.062 5.507 1.00 94.00 82 GLU A C 1
ATOM 691 O O . GLU A 1 82 ? -12.360 -3.609 5.625 1.00 94.00 82 GLU A O 1
ATOM 696 N N . ILE A 1 83 ? -10.763 -5.056 6.277 1.00 94.81 83 ILE A N 1
ATOM 697 C CA . ILE A 1 83 ? -11.593 -5.764 7.267 1.00 94.81 83 ILE A CA 1
ATOM 698 C C . ILE A 1 83 ? -12.197 -4.762 8.256 1.00 94.81 83 ILE A C 1
ATOM 700 O O . ILE A 1 83 ? -13.391 -4.787 8.532 1.00 94.81 83 ILE A O 1
ATOM 704 N N . ALA A 1 84 ? -11.401 -3.809 8.750 1.00 94.81 84 ALA A N 1
ATOM 705 C CA . ALA A 1 84 ? -11.906 -2.791 9.662 1.00 94.81 84 ALA A CA 1
ATOM 706 C C . ALA A 1 84 ? -13.029 -1.938 9.054 1.00 94.81 84 ALA A C 1
ATOM 708 O O . ALA A 1 84 ? -13.903 -1.502 9.800 1.00 94.81 84 ALA A O 1
ATOM 709 N N . ALA A 1 85 ? -12.985 -1.662 7.749 1.00 92.62 85 ALA A N 1
ATOM 710 C CA . ALA A 1 85 ? -13.987 -0.861 7.054 1.00 92.62 85 ALA A CA 1
ATOM 711 C C . ALA A 1 85 ? -15.257 -1.657 6.713 1.00 92.62 85 ALA A C 1
ATOM 713 O O . ALA A 1 85 ? -16.320 -1.049 6.617 1.00 92.62 85 ALA A O 1
ATOM 714 N N . THR A 1 86 ? -15.157 -2.977 6.535 1.00 93.06 86 THR A N 1
ATOM 715 C CA . THR A 1 86 ? -16.270 -3.821 6.072 1.00 93.06 86 THR A CA 1
ATOM 716 C C . THR A 1 86 ? -16.915 -4.662 7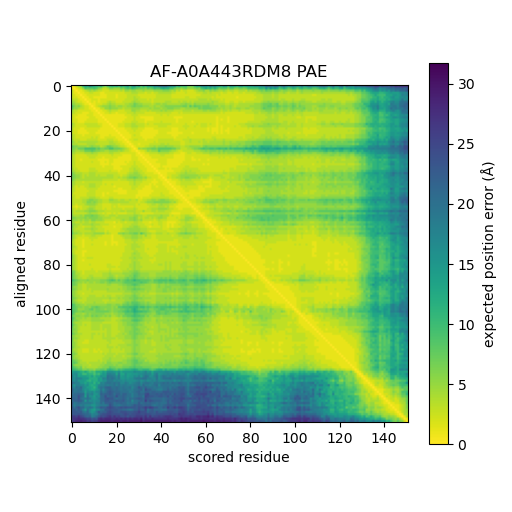.171 1.00 93.06 86 THR A C 1
ATOM 718 O O . THR A 1 86 ? -18.054 -5.092 7.000 1.00 93.06 86 THR A O 1
ATOM 721 N N . THR A 1 87 ? -16.236 -4.891 8.301 1.00 94.12 87 THR A N 1
ATOM 722 C CA . THR A 1 87 ? -16.705 -5.799 9.360 1.00 94.12 87 THR A CA 1
ATOM 723 C C . THR A 1 87 ? -16.797 -5.144 10.743 1.00 94.12 87 THR A C 1
ATOM 725 O O . THR A 1 87 ? -16.179 -4.115 11.048 1.00 94.12 87 THR A O 1
ATOM 728 N N . ILE A 1 88 ? -17.564 -5.793 11.627 1.00 90.75 88 ILE A N 1
ATOM 729 C CA . ILE A 1 88 ? -17.827 -5.372 13.017 1.00 90.75 88 ILE A CA 1
ATOM 730 C C . ILE A 1 88 ? -16.851 -6.049 14.005 1.00 90.75 88 ILE A C 1
ATOM 732 O O . ILE A 1 88 ? -16.915 -5.823 15.211 1.00 90.75 88 ILE A O 1
ATOM 736 N N . GLU A 1 89 ? -15.891 -6.837 13.512 1.00 92.88 89 GLU A N 1
ATOM 737 C CA . GLU A 1 89 ? -14.947 -7.595 14.343 1.00 92.88 89 GLU A CA 1
ATOM 738 C C . GLU A 1 89 ? -14.204 -6.721 15.365 1.00 92.88 89 GLU A C 1
ATOM 740 O O . GLU A 1 89 ? -13.899 -5.543 15.152 1.00 92.88 89 GLU A O 1
ATOM 745 N N . THR A 1 90 ? -13.867 -7.281 16.516 1.00 94.44 90 THR A N 1
ATOM 746 C CA . THR A 1 90 ? -13.052 -6.549 17.489 1.00 94.44 90 THR A CA 1
ATOM 747 C C . THR A 1 90 ? -11.639 -6.319 16.938 1.00 94.44 90 THR A C 1
ATOM 749 O O . THR A 1 90 ? -11.139 -7.125 16.151 1.00 94.44 90 THR A O 1
ATOM 752 N N . PRO A 1 91 ? -10.930 -5.253 17.359 1.00 94.25 91 PRO A N 1
ATOM 753 C CA . PRO A 1 91 ? -9.553 -5.034 16.923 1.00 94.25 91 PRO A CA 1
ATOM 754 C C . PRO A 1 91 ? -8.635 -6.240 17.166 1.00 94.25 91 PRO A C 1
ATOM 756 O O . PRO A 1 91 ? -7.737 -6.490 16.373 1.00 94.25 91 PRO A O 1
ATOM 759 N N . GLN A 1 92 ? -8.863 -6.996 18.242 1.00 94.62 92 GLN A N 1
ATOM 760 C CA . GLN A 1 92 ? -8.129 -8.217 18.565 1.00 94.62 92 GLN A CA 1
ATOM 761 C C . GLN A 1 92 ? -8.376 -9.329 17.539 1.00 94.62 92 GLN A C 1
ATOM 763 O O . GLN A 1 92 ? -7.413 -9.949 17.102 1.00 94.62 92 GLN A O 1
ATOM 768 N N . GLN A 1 93 ? -9.629 -9.548 17.128 1.00 95.56 93 GLN A N 1
ATOM 769 C CA . GLN A 1 93 ? -9.982 -10.546 16.109 1.00 95.56 93 GLN A CA 1
ATOM 770 C C . GLN A 1 93 ? -9.357 -10.212 14.750 1.00 95.56 93 GLN A C 1
ATOM 772 O O . GLN A 1 93 ? -8.757 -11.083 14.122 1.00 95.56 93 GLN A O 1
ATOM 777 N N . ILE A 1 94 ? -9.402 -8.939 14.344 1.00 95.88 94 ILE A N 1
ATOM 778 C CA . ILE A 1 94 ? -8.787 -8.488 13.086 1.00 95.88 94 ILE A CA 1
ATOM 779 C C . ILE A 1 94 ? -7.274 -8.729 13.115 1.00 95.88 94 ILE A C 1
ATOM 781 O O . ILE A 1 94 ? -6.702 -9.254 12.162 1.00 95.88 94 ILE A O 1
ATOM 785 N N . ILE A 1 95 ? -6.617 -8.364 14.222 1.00 94.44 95 ILE A N 1
ATOM 786 C CA . ILE A 1 95 ? -5.172 -8.565 14.384 1.00 94.44 95 ILE A CA 1
ATOM 787 C C . ILE A 1 95 ? -4.830 -10.055 14.363 1.00 94.44 95 ILE A C 1
ATOM 789 O O . ILE A 1 95 ? -3.905 -10.435 13.657 1.00 94.44 95 ILE A O 1
ATOM 793 N N . ALA A 1 96 ? -5.573 -10.897 15.083 1.00 94.31 96 ALA A N 1
ATOM 794 C CA . ALA A 1 96 ? -5.343 -12.340 15.099 1.00 94.31 96 ALA A CA 1
ATOM 795 C C . ALA A 1 96 ? -5.464 -12.956 13.695 1.00 94.31 96 ALA A C 1
ATOM 797 O O . ALA A 1 96 ? -4.598 -13.728 13.289 1.00 94.31 96 ALA A O 1
ATOM 798 N N . THR A 1 97 ? -6.484 -12.549 12.935 1.00 94.06 97 THR A N 1
ATOM 799 C CA . THR A 1 97 ? -6.718 -13.019 11.562 1.00 94.06 97 THR A CA 1
ATOM 800 C C . THR A 1 97 ? -5.540 -12.692 10.650 1.00 94.06 97 THR A C 1
ATOM 802 O O . THR A 1 97 ? -5.026 -13.566 9.957 1.00 94.06 97 THR A O 1
ATOM 805 N N . VAL A 1 98 ? -5.062 -11.444 10.674 1.00 93.38 98 VAL A N 1
ATOM 806 C CA . VAL A 1 98 ? -3.947 -11.020 9.812 1.00 93.38 98 VAL A CA 1
ATOM 807 C C . VAL A 1 98 ? -2.617 -11.623 10.271 1.00 93.38 98 VAL A C 1
ATOM 809 O O . VAL A 1 98 ? -1.820 -12.050 9.436 1.00 93.38 98 VAL A O 1
ATOM 812 N N . SER A 1 99 ? -2.390 -11.730 11.582 1.00 91.69 99 SER A N 1
ATOM 813 C CA . SER A 1 99 ? -1.198 -12.382 12.137 1.00 91.69 99 SER A CA 1
ATOM 814 C C . SER A 1 99 ? -1.102 -13.866 11.777 1.00 91.69 99 SER A C 1
ATOM 816 O O . SER A 1 99 ? 0.006 -14.380 11.679 1.00 91.69 99 SER A O 1
ATOM 818 N N . GLY A 1 100 ? -2.229 -14.553 11.558 1.00 89.94 100 GLY A N 1
ATOM 819 C CA . GLY A 1 100 ? -2.238 -15.954 11.120 1.00 89.94 100 GLY A CA 1
ATOM 820 C C . GLY A 1 100 ? -1.822 -16.163 9.659 1.00 89.94 100 GLY A C 1
ATOM 821 O O . GLY A 1 100 ? -1.465 -17.276 9.286 1.00 89.94 100 GLY A O 1
ATOM 822 N N . ILE A 1 101 ? -1.863 -15.111 8.836 1.00 89.94 101 ILE A N 1
ATOM 823 C CA . ILE A 1 101 ? -1.584 -15.176 7.391 1.00 89.94 101 ILE A CA 1
ATOM 824 C C . ILE A 1 101 ? -0.197 -14.602 7.065 1.00 89.94 101 ILE A C 1
ATOM 826 O O . ILE A 1 101 ? 0.431 -15.001 6.084 1.00 89.94 101 ILE A O 1
ATOM 830 N N . ILE A 1 102 ? 0.286 -13.642 7.858 1.00 92.19 102 ILE A N 1
ATOM 831 C CA . ILE A 1 102 ? 1.512 -12.908 7.544 1.00 92.19 102 ILE A CA 1
ATOM 832 C C . ILE A 1 102 ? 2.774 -13.773 7.689 1.00 92.19 102 ILE A C 1
ATOM 834 O O . ILE A 1 102 ? 2.925 -14.555 8.626 1.00 92.19 102 ILE A O 1
ATOM 838 N N . ASN A 1 103 ? 3.736 -13.574 6.784 1.00 92.69 103 ASN A N 1
ATOM 839 C CA . ASN A 1 103 ? 5.071 -14.150 6.913 1.00 92.69 103 ASN A CA 1
ATOM 840 C C . ASN A 1 103 ? 5.804 -13.564 8.137 1.00 92.69 103 ASN A C 1
ATOM 842 O O . ASN A 1 103 ? 5.860 -12.344 8.313 1.00 92.69 103 ASN A O 1
ATOM 846 N N . ILE A 1 104 ? 6.427 -14.431 8.940 1.00 90.62 104 ILE A N 1
ATOM 847 C CA . ILE A 1 104 ? 7.180 -14.067 10.151 1.00 90.62 104 ILE A CA 1
ATOM 848 C C . ILE A 1 104 ? 8.260 -13.010 9.858 1.00 90.62 104 ILE A C 1
ATOM 850 O O . ILE A 1 104 ? 8.450 -12.089 10.654 1.00 90.62 104 ILE A O 1
ATOM 854 N N . ALA A 1 105 ? 8.909 -13.068 8.691 1.00 92.69 105 ALA A N 1
ATOM 855 C CA . ALA A 1 105 ? 9.932 -12.103 8.279 1.00 92.69 105 ALA A CA 1
ATOM 856 C C . ALA A 1 105 ? 9.393 -10.669 8.096 1.00 92.69 105 ALA A C 1
ATOM 858 O O . ALA A 1 105 ? 10.151 -9.705 8.191 1.00 92.69 105 ALA A O 1
ATOM 859 N N . ALA A 1 106 ? 8.086 -10.506 7.867 1.00 93.31 106 ALA A N 1
ATOM 860 C CA . ALA A 1 106 ? 7.443 -9.202 7.712 1.00 93.31 106 ALA A CA 1
ATOM 861 C C . ALA A 1 106 ? 6.973 -8.589 9.044 1.00 93.31 106 ALA A C 1
ATOM 863 O O . ALA A 1 106 ? 6.712 -7.385 9.101 1.00 93.31 106 ALA A O 1
ATOM 864 N N . ILE A 1 107 ? 6.906 -9.374 10.129 1.00 91.00 107 ILE A N 1
ATOM 865 C CA . ILE A 1 107 ? 6.448 -8.909 11.451 1.00 91.00 107 ILE A CA 1
ATOM 866 C C . ILE A 1 107 ? 7.260 -7.705 11.962 1.00 91.00 107 ILE A C 1
ATOM 868 O O . ILE A 1 107 ? 6.637 -6.735 12.392 1.00 91.00 107 ILE A O 1
ATOM 872 N N . PRO A 1 108 ? 8.607 -7.667 11.858 1.00 93.62 108 PRO A N 1
ATOM 873 C CA . PRO A 1 108 ? 9.391 -6.513 12.3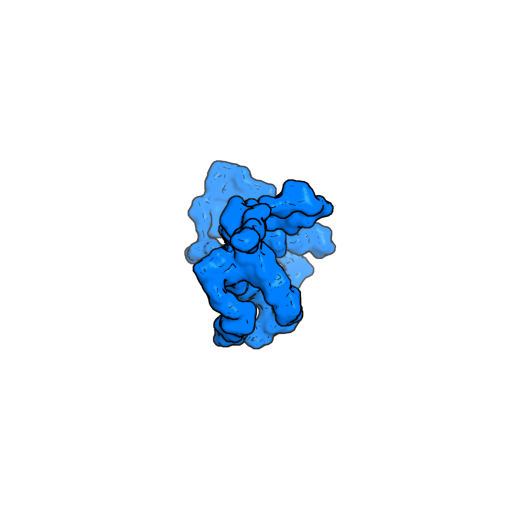09 1.00 93.62 108 PRO A CA 1
ATOM 874 C C . PRO A 1 108 ? 9.105 -5.213 11.543 1.00 93.62 108 PRO A C 1
ATOM 876 O O . PRO A 1 108 ? 9.507 -4.137 11.982 1.00 93.62 108 PRO A O 1
ATOM 879 N N . LYS A 1 109 ? 8.456 -5.293 10.373 1.00 93.75 109 LYS A N 1
ATOM 880 C CA . LYS A 1 109 ? 8.064 -4.130 9.561 1.00 93.75 109 LYS A CA 1
ATOM 881 C C . LYS A 1 109 ? 6.640 -3.657 9.851 1.00 93.75 109 LYS A C 1
ATOM 883 O O . LYS A 1 109 ? 6.232 -2.617 9.330 1.00 93.75 109 LYS A O 1
ATOM 888 N N . LEU A 1 110 ? 5.882 -4.389 10.667 1.00 92.81 110 LEU A N 1
ATOM 889 C CA . LEU A 1 110 ? 4.569 -3.951 11.117 1.00 92.81 110 LEU A CA 1
ATOM 890 C C . LEU A 1 110 ? 4.688 -2.871 12.200 1.00 92.81 110 LEU A C 1
ATOM 892 O O . LEU A 1 110 ? 5.625 -2.874 12.998 1.00 92.81 110 LEU A O 1
ATOM 896 N N . PRO A 1 111 ? 3.717 -1.948 12.270 1.00 93.00 111 PRO A N 1
ATOM 897 C CA . PRO A 1 111 ? 3.621 -1.039 13.397 1.00 93.00 111 PRO A CA 1
ATOM 898 C C . PRO A 1 111 ? 3.193 -1.794 14.660 1.00 93.00 111 PRO A C 1
ATOM 900 O O . PRO A 1 111 ? 2.522 -2.823 14.601 1.00 93.00 111 PRO A O 1
ATOM 903 N N . GLU A 1 112 ? 3.501 -1.221 15.819 1.00 94.31 112 GLU A N 1
ATOM 904 C CA . GLU A 1 112 ? 3.075 -1.779 17.100 1.00 94.31 112 GLU A CA 1
ATOM 905 C C . GLU A 1 112 ? 1.548 -1.919 17.207 1.00 94.31 112 GLU A C 1
ATOM 907 O O . GLU A 1 112 ? 0.774 -1.108 16.682 1.00 94.31 112 GLU A O 1
ATOM 912 N N . VAL A 1 113 ? 1.101 -2.912 17.977 1.00 94.25 113 VAL A N 1
ATOM 913 C CA . VAL A 1 113 ? -0.319 -3.241 18.183 1.00 94.25 113 VAL A CA 1
ATOM 914 C C . VAL A 1 113 ? -1.197 -2.024 18.545 1.00 94.25 113 VAL A C 1
ATOM 916 O O . VAL A 1 113 ? -2.279 -1.892 17.962 1.00 94.25 113 VAL A O 1
ATOM 919 N N . PRO A 1 114 ? -0.795 -1.091 19.435 1.00 96.06 114 PRO A N 1
ATOM 920 C CA . PRO A 1 114 ? -1.592 0.107 19.717 1.00 96.06 114 PRO A CA 1
ATOM 921 C C . PRO A 1 114 ? -1.834 0.982 18.474 1.00 96.06 114 PRO A C 1
ATOM 923 O O . PRO A 1 114 ? -2.940 1.497 18.270 1.00 96.06 114 PRO A O 1
ATOM 926 N N . ASN A 1 115 ? -0.835 1.098 17.596 1.00 95.50 115 ASN A N 1
ATOM 927 C CA . ASN A 1 115 ? -0.925 1.855 16.347 1.00 95.50 115 ASN A CA 1
ATOM 928 C C . ASN A 1 115 ? -1.816 1.146 15.316 1.00 95.50 115 ASN A C 1
ATOM 930 O O . ASN A 1 115 ? -2.580 1.807 14.598 1.00 95.50 115 ASN A O 1
ATOM 934 N N . VAL A 1 116 ? -1.800 -0.191 15.292 1.00 95.00 116 VAL A N 1
ATOM 935 C CA . VAL A 1 116 ? -2.741 -0.994 14.494 1.00 95.00 116 VAL A CA 1
ATOM 936 C C . VAL A 1 116 ? -4.179 -0.752 14.960 1.00 95.00 116 VAL A C 1
ATOM 938 O O . VAL A 1 116 ? -5.031 -0.380 14.152 1.00 95.00 116 VAL A O 1
ATOM 941 N N . LYS A 1 117 ? -4.452 -0.832 16.270 1.00 95.69 117 LYS A N 1
ATOM 942 C CA . LYS A 1 117 ? -5.785 -0.544 16.839 1.00 95.69 117 LYS A CA 1
ATOM 943 C C . LYS A 1 117 ? -6.267 0.873 16.506 1.00 95.69 117 LYS A C 1
ATOM 945 O O . LYS A 1 117 ? -7.426 1.067 16.127 1.00 95.69 117 LYS A O 1
ATOM 950 N N . ARG A 1 118 ? -5.378 1.872 16.580 1.00 94.62 118 ARG A N 1
ATOM 951 C CA . ARG A 1 118 ? -5.684 3.258 16.174 1.00 94.62 118 ARG A CA 1
ATOM 952 C C . ARG A 1 118 ? -6.038 3.348 14.688 1.00 94.62 118 ARG A C 1
ATOM 954 O O . ARG A 1 118 ? -6.951 4.089 14.321 1.00 94.62 118 ARG A O 1
ATOM 961 N N . THR A 1 119 ? -5.340 2.593 13.844 1.00 94.69 119 THR A N 1
ATOM 962 C CA . THR A 1 119 ? -5.612 2.515 12.403 1.00 94.69 119 THR A CA 1
ATOM 963 C C . THR A 1 119 ? -6.983 1.902 12.127 1.00 94.69 119 THR A C 1
ATOM 965 O O . THR A 1 119 ? -7.745 2.490 11.362 1.00 94.69 119 THR A O 1
ATOM 968 N N . ILE A 1 120 ? -7.344 0.809 12.808 1.00 95.12 120 ILE A N 1
ATOM 969 C CA . ILE A 1 120 ? -8.668 0.165 12.710 1.00 95.12 120 ILE A CA 1
ATOM 970 C C . ILE A 1 120 ? -9.781 1.168 13.035 1.00 95.12 120 ILE A C 1
ATOM 972 O O . ILE A 1 120 ? -10.690 1.371 12.228 1.00 95.12 120 ILE A O 1
ATOM 976 N N . ARG A 1 121 ? -9.675 1.875 14.172 1.00 92.56 121 ARG A N 1
ATOM 977 C CA . ARG A 1 121 ? -10.665 2.892 14.573 1.00 92.56 121 ARG A CA 1
ATOM 978 C C . ARG A 1 121 ? -10.817 3.990 13.518 1.00 92.56 121 ARG A C 1
ATOM 980 O O . ARG A 1 121 ? -11.936 4.362 13.180 1.00 92.56 121 ARG A O 1
ATOM 987 N N . ARG A 1 122 ? -9.701 4.500 12.986 1.00 91.44 122 ARG A N 1
ATOM 988 C CA . ARG A 1 122 ? -9.716 5.531 11.936 1.00 91.44 122 ARG A CA 1
ATOM 989 C C . ARG A 1 122 ? -10.327 5.019 10.632 1.00 91.44 122 ARG A C 1
ATOM 991 O O . ARG A 1 122 ? -11.044 5.773 9.984 1.00 91.44 122 ARG A O 1
ATOM 998 N N . SER A 1 123 ? -10.050 3.767 10.256 1.00 92.69 123 SER A N 1
ATOM 999 C CA . SER A 1 123 ? -10.626 3.144 9.056 1.00 92.69 123 SER A CA 1
ATOM 1000 C C . SER A 1 123 ? -12.150 3.090 9.160 1.00 92.69 123 SER A C 1
ATOM 1002 O O . SER A 1 123 ? -12.845 3.598 8.285 1.00 92.69 123 SER A O 1
ATOM 1004 N N . ARG A 1 124 ? -12.665 2.615 10.302 1.00 92.19 124 ARG A N 1
ATOM 1005 C CA . ARG A 1 124 ? -14.105 2.573 10.609 1.00 92.19 124 ARG A CA 1
ATOM 1006 C C . ARG A 1 124 ? -14.774 3.932 10.548 1.00 92.19 124 ARG A C 1
ATOM 1008 O O . ARG A 1 124 ? -15.831 4.076 9.950 1.00 92.19 124 ARG A O 1
ATOM 1015 N N . GLN A 1 125 ? -14.158 4.929 11.179 1.00 89.25 125 GLN A N 1
ATOM 1016 C CA . GLN A 1 125 ? -14.699 6.287 11.199 1.00 89.25 125 GLN A CA 1
ATOM 1017 C C . GLN A 1 125 ? -14.827 6.864 9.788 1.00 89.25 125 GLN A C 1
ATOM 1019 O O . GLN A 1 125 ? -15.842 7.477 9.479 1.00 89.25 125 GLN A O 1
ATOM 1024 N N . ARG A 1 126 ? -13.823 6.630 8.932 1.00 87.75 126 ARG A N 1
ATOM 1025 C CA . ARG A 1 126 ? -13.861 7.050 7.526 1.00 87.75 126 ARG A CA 1
ATOM 1026 C C . ARG A 1 126 ? -14.925 6.300 6.730 1.00 87.75 126 ARG A C 1
ATOM 1028 O O . ARG A 1 126 ? -15.642 6.940 5.979 1.00 87.75 126 ARG A O 1
ATOM 1035 N N . ALA A 1 127 ? -15.041 4.984 6.907 1.00 87.94 127 ALA A N 1
ATOM 1036 C CA . ALA A 1 127 ? -16.035 4.174 6.200 1.00 87.94 127 ALA A CA 1
ATOM 1037 C C . ALA A 1 127 ? -17.476 4.578 6.559 1.00 87.94 127 ALA A C 1
ATOM 1039 O O . ALA A 1 127 ? -18.324 4.691 5.683 1.00 87.94 127 ALA A O 1
ATOM 1040 N N . ASN A 1 128 ? -17.726 4.873 7.837 1.00 85.19 128 ASN A N 1
ATOM 1041 C CA . ASN A 1 128 ? -19.044 5.264 8.337 1.00 85.19 128 ASN A CA 1
ATOM 1042 C C . ASN A 1 128 ? -19.319 6.777 8.250 1.00 85.19 128 ASN A C 1
ATOM 1044 O O . ASN A 1 128 ? -20.323 7.228 8.794 1.00 85.19 128 ASN A O 1
ATOM 1048 N N . ASN A 1 129 ? -18.427 7.568 7.633 1.00 80.75 129 ASN A N 1
ATOM 1049 C CA . ASN A 1 129 ? -18.512 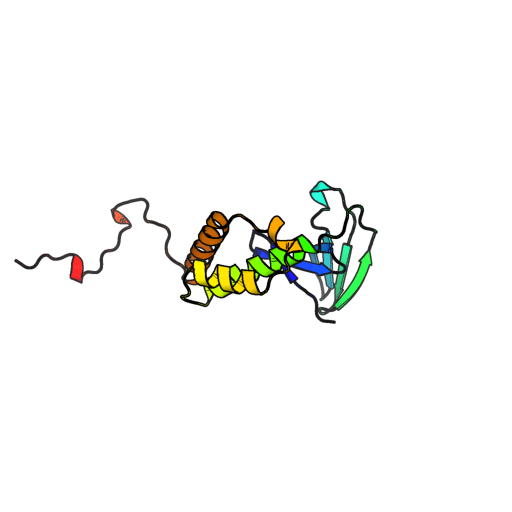9.036 7.578 1.00 80.75 129 ASN A CA 1
ATOM 1050 C C . ASN A 1 129 ? -18.856 9.674 8.939 1.00 80.75 129 ASN A C 1
ATOM 1052 O O . ASN A 1 129 ? -19.649 10.612 9.017 1.00 80.75 129 ASN A O 1
ATOM 1056 N N . VAL A 1 130 ? -18.283 9.140 10.027 1.00 77.06 130 VAL A N 1
ATOM 1057 C CA . VAL A 1 130 ? -18.609 9.594 11.386 1.00 77.06 130 VAL A CA 1
ATOM 1058 C C . VAL A 1 130 ? -18.226 11.071 11.506 1.00 77.06 130 VAL A C 1
ATOM 1060 O O . VAL A 1 130 ? -17.071 11.404 11.209 1.00 77.06 130 VAL A O 1
ATOM 1063 N N . PRO A 1 131 ? -19.149 11.953 11.934 1.00 73.88 131 PRO A N 1
ATOM 1064 C CA . PRO A 1 131 ? -18.857 13.372 12.062 1.00 73.88 131 PRO A CA 1
ATOM 1065 C C . PRO A 1 131 ? -17.689 13.603 13.024 1.00 73.88 131 PRO A C 1
ATOM 1067 O O . PRO A 1 131 ? -17.425 12.810 13.935 1.00 73.88 131 PRO A O 1
ATOM 1070 N N . ALA A 1 132 ? -16.960 14.698 12.801 1.00 77.00 132 ALA A N 1
ATOM 1071 C CA . ALA A 1 132 ? -15.903 15.115 13.710 1.00 77.00 132 ALA A CA 1
ATOM 1072 C C . ALA A 1 132 ? -16.472 15.296 15.125 1.00 77.00 132 ALA A C 1
ATOM 1074 O O . ALA A 1 132 ? -17.633 15.667 15.292 1.00 77.00 132 ALA A O 1
ATOM 1075 N N . ASN A 1 133 ? -15.647 15.030 16.142 1.00 77.94 133 ASN A N 1
ATOM 1076 C CA . ASN A 1 133 ? -16.068 15.259 17.518 1.00 77.94 133 ASN A CA 1
ATOM 1077 C C . ASN A 1 133 ? -16.443 16.746 17.671 1.00 77.94 133 ASN A C 1
ATOM 1079 O O . ASN A 1 133 ? -15.625 17.587 17.280 1.00 77.94 133 ASN A O 1
ATOM 1083 N N . PRO A 1 134 ? -17.634 17.078 18.195 1.00 83.88 134 PRO A N 1
ATOM 1084 C CA . PRO A 1 134 ? -18.065 18.461 18.334 1.00 83.88 134 PRO A CA 1
ATOM 1085 C C . PRO A 1 134 ? -17.074 19.248 19.201 1.00 83.88 134 PRO A C 1
ATOM 1087 O O . PRO A 1 134 ? -16.643 18.776 20.255 1.00 83.88 134 PRO A O 1
ATOM 1090 N N . THR A 1 135 ? -16.689 20.439 18.746 1.00 86.44 135 THR A N 1
ATOM 1091 C CA . THR A 1 135 ? -15.759 21.344 19.444 1.00 86.44 135 THR A CA 1
ATOM 1092 C C . THR A 1 135 ? -16.466 22.323 20.379 1.00 86.44 135 THR A C 1
ATOM 1094 O O . THR A 1 135 ? -15.804 23.004 21.157 1.00 86.44 135 THR A O 1
ATOM 1097 N N . SER A 1 136 ? -17.800 22.378 20.348 1.00 89.44 136 SER A N 1
ATOM 1098 C CA . SER A 1 136 ? -18.614 23.155 21.285 1.00 89.44 136 SER A CA 1
ATOM 1099 C C . SER A 1 136 ? -19.903 22.419 21.656 1.00 89.44 136 SER A C 1
ATOM 1101 O O . SER A 1 136 ? -20.388 21.566 20.911 1.00 89.44 136 SER A O 1
ATOM 1103 N N . LEU A 1 137 ? -20.494 22.787 22.798 1.00 82.81 137 LEU A N 1
ATOM 1104 C CA . LEU A 1 137 ? -21.783 22.253 23.263 1.00 82.81 137 LEU A CA 1
ATOM 1105 C C . LEU A 1 137 ? -22.907 22.427 22.229 1.00 82.81 137 LEU A C 1
ATOM 1107 O O . LEU A 1 137 ? -23.765 21.563 22.104 1.00 82.81 137 LEU A O 1
ATOM 1111 N N . GLN A 1 138 ? -22.874 23.514 21.455 1.00 84.69 138 GLN A N 1
ATOM 1112 C CA . GLN A 1 138 ? -23.883 23.840 20.439 1.00 84.69 138 GLN A CA 1
ATOM 1113 C C . GLN A 1 138 ? -23.884 22.854 19.261 1.00 84.69 138 GLN A C 1
ATOM 1115 O O . GLN A 1 138 ? -24.892 22.714 18.578 1.00 84.69 138 GLN A O 1
ATOM 1120 N N . GLN A 1 139 ? -22.762 22.171 19.016 1.00 85.94 139 GLN A N 1
ATOM 1121 C CA . GLN A 1 139 ? -22.631 21.185 17.940 1.00 85.94 139 GLN A CA 1
ATOM 1122 C C . GLN A 1 139 ? -23.140 19.792 18.344 1.00 85.94 139 GLN A C 1
ATOM 1124 O O . GLN A 1 139 ? -23.204 18.893 17.505 1.00 85.94 139 GLN A O 1
ATOM 1129 N N . ILE A 1 140 ? -23.499 19.585 19.616 1.00 86.06 140 ILE A N 1
ATOM 1130 C CA . ILE A 1 140 ? -24.060 18.321 20.095 1.00 86.06 140 ILE A CA 1
ATOM 1131 C C . ILE A 1 140 ? -25.565 18.313 19.807 1.00 86.06 140 ILE A C 1
ATOM 1133 O O . ILE A 1 140 ? -26.345 18.996 20.466 1.00 86.06 140 ILE A O 1
ATOM 1137 N N . ILE A 1 141 ? -25.988 17.499 18.839 1.00 82.12 141 ILE A N 1
ATOM 1138 C CA . ILE A 1 141 ? -27.407 17.297 18.523 1.00 82.12 141 ILE A CA 1
ATOM 1139 C C . ILE A 1 141 ? -27.929 16.116 19.351 1.00 82.12 141 ILE A C 1
ATOM 1141 O O . ILE A 1 141 ? -27.675 14.958 19.016 1.00 82.12 141 ILE A O 1
ATOM 1145 N N . LEU A 1 142 ? -28.670 16.391 20.431 1.00 83.56 142 LEU A N 1
ATOM 1146 C CA . LEU A 1 142 ? -29.457 15.352 21.105 1.00 83.56 142 LEU A CA 1
ATOM 1147 C C . LEU A 1 142 ? -30.724 15.031 20.288 1.00 83.56 142 LEU A C 1
ATOM 1149 O O . LEU A 1 142 ? -31.378 15.957 19.807 1.00 83.56 142 LEU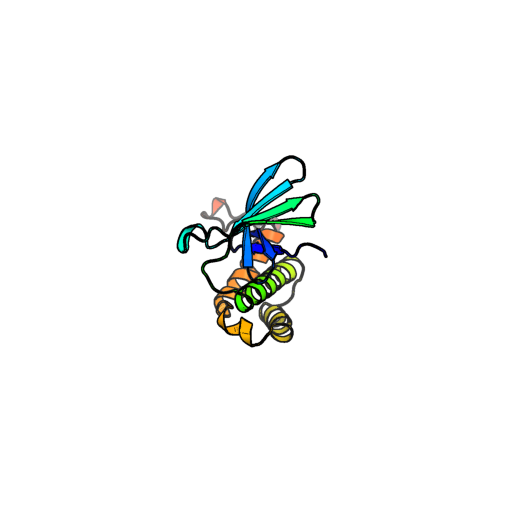 A O 1
ATOM 1153 N N . PRO A 1 143 ? -31.125 13.754 20.166 1.00 86.62 143 PRO A N 1
ATOM 1154 C CA . PRO A 1 143 ? -32.457 13.383 19.687 1.00 86.62 143 PRO A CA 1
ATOM 1155 C C . PRO A 1 143 ? -33.569 13.963 20.574 1.00 86.62 143 PRO A C 1
ATOM 1157 O O . PRO A 1 143 ? -33.433 13.974 21.797 1.00 86.62 143 PRO A O 1
ATOM 1160 N N . ASP A 1 144 ? -34.691 14.377 19.978 1.00 86.25 144 ASP A N 1
ATOM 1161 C CA . ASP A 1 144 ? -35.765 15.102 20.686 1.00 86.25 144 ASP A CA 1
ATOM 1162 C C . ASP A 1 144 ? -36.342 14.343 21.886 1.00 86.25 144 ASP A C 1
ATOM 1164 O O . ASP A 1 144 ? -36.599 14.936 22.930 1.00 86.25 144 ASP A O 1
ATOM 1168 N N . LYS A 1 145 ? -36.430 13.011 21.793 1.00 86.50 145 LYS A N 1
ATOM 1169 C CA . LYS A 1 145 ? -36.881 12.135 22.887 1.00 86.50 145 LYS A CA 1
ATOM 1170 C C . LYS A 1 145 ? -36.050 12.226 24.175 1.00 86.50 145 LYS A C 1
ATOM 1172 O O . LYS A 1 145 ? -36.509 11.778 25.215 1.00 86.50 145 LYS A O 1
ATOM 1177 N N . TYR A 1 146 ? -34.831 12.762 24.104 1.00 86.44 146 TYR A N 1
ATOM 1178 C CA . TYR A 1 146 ? -33.934 12.935 25.251 1.00 86.44 146 TYR A CA 1
ATOM 1179 C C . TYR A 1 146 ? -33.792 14.399 25.684 1.00 86.44 146 TYR A C 1
ATOM 1181 O O . TYR A 1 146 ? -33.012 14.693 26.586 1.00 86.44 146 TYR A O 1
ATOM 1189 N N . LYS A 1 147 ? -34.514 15.329 25.045 1.00 86.12 147 LYS A N 1
ATOM 1190 C CA . LYS A 1 147 ? -34.495 16.756 25.408 1.00 86.12 147 LYS A CA 1
ATOM 1191 C C . LYS A 1 147 ? -35.508 17.115 26.494 1.00 86.12 147 LYS A C 1
ATOM 1193 O O . LYS A 1 147 ? -35.477 18.234 26.994 1.00 86.12 147 LYS A O 1
ATOM 1198 N N . ILE A 1 148 ? -36.412 16.198 26.832 1.00 86.88 148 ILE A N 1
ATOM 1199 C CA . ILE A 1 148 ? -37.543 16.443 27.726 1.00 86.88 148 ILE A CA 1
ATOM 1200 C C . ILE A 1 148 ? -37.410 15.520 28.936 1.00 86.88 148 ILE A C 1
ATOM 1202 O O . ILE A 1 148 ? -37.148 14.327 28.787 1.00 86.88 148 ILE A O 1
ATOM 1206 N N . THR A 1 149 ? -37.596 16.063 30.133 1.00 79.50 149 THR A N 1
ATOM 1207 C CA . THR A 1 149 ? -37.773 15.283 31.358 1.00 79.50 149 THR A CA 1
ATOM 1208 C C . THR A 1 149 ? -39.265 15.109 31.620 1.00 79.50 149 THR A C 1
ATOM 1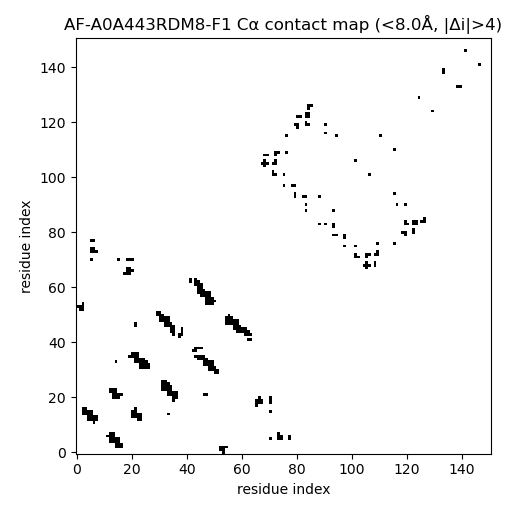210 O O . THR A 1 149 ? -40.006 16.090 31.681 1.00 79.50 149 THR A O 1
ATOM 1213 N N . ASN A 1 150 ? -39.722 13.865 31.769 1.00 77.50 150 ASN A N 1
ATOM 1214 C CA . ASN A 1 150 ? -41.076 13.607 32.256 1.00 77.50 150 ASN A CA 1
ATOM 1215 C C . ASN A 1 150 ? -41.123 13.980 33.744 1.00 77.50 150 ASN A C 1
ATOM 1217 O O . ASN A 1 150 ? -40.281 13.515 34.514 1.00 77.50 150 ASN A O 1
ATOM 1221 N N . LYS A 1 151 ? -42.060 14.858 34.112 1.00 59.91 151 LYS A N 1
ATOM 1222 C CA . LYS A 1 151 ? -42.428 15.119 35.507 1.00 59.91 151 LYS A CA 1
ATOM 1223 C C . LYS A 1 151 ? -43.353 14.028 36.022 1.00 59.91 151 LYS A C 1
ATOM 1225 O O . LYS A 1 151 ? -44.187 13.561 35.215 1.00 59.91 151 LYS A O 1
#

Solvent-accessible surface area (backbone atoms only — not comparable to full-atom values): 8868 Å² total; per-residue (Å²): 124,83,76,44,72,40,56,45,99,87,65,48,71,23,48,47,55,96,45,41,53,21,34,76,71,50,76,56,95,66,32,36,37,27,32,32,68,47,30,79,82,71,62,26,64,23,32,41,33,32,42,79,74,33,84,76,45,79,40,69,68,66,85,65,80,68,44,56,39,50,53,50,25,39,45,49,54,47,50,45,39,49,50,31,46,76,49,88,70,52,67,66,55,52,49,51,58,49,61,75,70,55,60,76,83,15,54,86,60,46,74,58,68,72,57,47,46,52,47,32,54,53,29,31,38,61,65,67,65,56,74,77,82,66,91,48,78,88,63,60,83,75,60,73,87,74,75,61,80,89,129

Radius of gyration: 21.05 Å; Cα contacts (8 Å, |Δi|>4): 200; chains: 1; bounding box: 63×40×58 Å

Sequence (151 aa):
MPLQFVKSNKGSNQLVYDGYIYTRDRKYNGKELWKCVEFNEYKCLGRVHTFNDEIVKTVNEHNHVKRFEEIEARKAMNQVKEIAATTIETPQQIIATVSGIINIAAIPKLPEVPNVKRTIRRSRQRANNVPANPTSLQQIILPDKYKITNK

InterPro domains:
  IPR007588 Zinc finger, FLYWCH-type [PF04500] (5-64)

Foldseek 3Di:
DAWDWFADPVGATWTDDPLFTWHFDDDDDQKTKTATPCCVPVVFRWIWMDGVRHTDDIDDDGPDDRHNLLVLLRVLLRQLLVCLLVHPDDLVVSVVVSVVVGDPSNVVVHDDSVVSNVSSVVSNCVSVVPDDDDPDPVPDDDDPVPPDDDD

Secondary structure (DSSP, 8-state):
-PPEEEE-TTS-EEEEETTEEEEEEEEETTEEEEEEGGGTTS----EEEEETTEEEEEES--SS---HHHHHHHHHHHHHHHHHHH----HHHHHHHHHTTS-GGGGGGSPPHHHHHHHHHHHHHHHTTPPPPPSSGGG----GGGS----

pLDDT: mean 91.87, std 5.96, range [59.91, 97.5]

Organism: NCBI:txid299467

Mean predicted aligned error: 6.79 Å